Protein AF-A0A2V8TKU6-F1 (afdb_monomer_lite)

Radius of gyration: 21.6 Å; chains: 1; bounding box: 62×16×48 Å

Sequence (96 aa):
MKSASSVLMILFSAVLLCACAENPARAGGSVTFDHSAWDQIVQTYVDENGKVAYRDLAAKDLPKLERYLQQIAEANPAAMSEKEALAFTINAYNAV

Structure (mmCIF, N/CA/C/O backbone):
data_AF-A0A2V8TKU6-F1
#
_entry.id   AF-A0A2V8TKU6-F1
#
loop_
_atom_site.group_PDB
_atom_site.id
_atom_site.type_symbol
_atom_site.label_atom_id
_atom_site.label_alt_id
_atom_site.label_comp_id
_atom_site.label_asym_id
_atom_site.label_entity_id
_atom_site.label_seq_id
_atom_site.pdbx_PDB_ins_code
_atom_site.Cartn_x
_atom_site.Cartn_y
_atom_site.Cartn_z
_atom_site.occupancy
_atom_site.B_iso_or_equiv
_atom_site.auth_seq_id
_atom_site.auth_comp_id
_atom_site.auth_asym_id
_atom_site.auth_atom_id
_atom_site.pdbx_PDB_model_num
ATOM 1 N N . MET A 1 1 ? 44.801 -1.362 31.801 1.00 51.81 1 MET A N 1
ATOM 2 C CA . MET A 1 1 ? 43.974 -2.167 30.873 1.00 51.81 1 MET A CA 1
ATOM 3 C C . MET A 1 1 ? 42.733 -1.366 30.467 1.00 51.81 1 MET A C 1
ATOM 5 O O . MET A 1 1 ? 41.685 -1.532 31.068 1.00 51.81 1 MET A O 1
ATOM 9 N N . LYS A 1 2 ? 42.857 -0.422 29.523 1.00 47.84 2 LYS A N 1
ATOM 10 C CA . LYS A 1 2 ? 41.716 0.336 28.954 1.00 47.84 2 LYS A CA 1
ATOM 11 C C . LYS A 1 2 ? 41.825 0.547 27.430 1.00 47.84 2 LYS A C 1
ATOM 13 O O . LYS A 1 2 ? 40.935 1.139 26.844 1.00 47.84 2 LYS A O 1
ATOM 18 N N . SER A 1 3 ? 42.880 0.054 26.773 1.00 56.78 3 SER A N 1
ATOM 19 C CA . SER A 1 3 ? 43.138 0.319 25.347 1.00 56.78 3 SER A CA 1
ATOM 20 C C . SER A 1 3 ? 42.577 -0.737 24.387 1.00 56.78 3 SER A C 1
ATOM 22 O O . SER A 1 3 ? 42.285 -0.408 23.244 1.00 56.78 3 SER A O 1
ATOM 24 N N . ALA A 1 4 ? 42.375 -1.984 24.826 1.00 54.81 4 ALA A N 1
ATOM 25 C CA . ALA A 1 4 ? 41.913 -3.060 23.941 1.00 54.81 4 ALA A CA 1
ATOM 26 C C . ALA A 1 4 ? 40.434 -2.913 23.520 1.00 54.81 4 ALA A C 1
ATOM 28 O O . ALA A 1 4 ? 40.077 -3.262 22.399 1.00 54.81 4 ALA A O 1
ATOM 29 N N . SER A 1 5 ? 39.585 -2.339 24.384 1.00 57.72 5 SER A N 1
ATOM 30 C CA . SER A 1 5 ? 38.147 -2.178 24.112 1.00 57.72 5 SER A CA 1
ATOM 31 C C . SER A 1 5 ? 37.849 -1.054 23.113 1.00 57.72 5 SER A C 1
ATOM 33 O O . SER A 1 5 ? 36.909 -1.169 22.333 1.00 57.72 5 SER A O 1
ATOM 35 N N . SER A 1 6 ? 38.662 0.008 23.089 1.00 53.97 6 SER A N 1
ATOM 36 C CA . SER A 1 6 ? 38.480 1.139 22.167 1.00 53.97 6 SER A CA 1
ATOM 37 C C . SER A 1 6 ? 38.953 0.817 20.746 1.00 53.97 6 SER A C 1
ATOM 39 O O . SER A 1 6 ? 38.334 1.251 19.783 1.00 53.97 6 SER A O 1
ATOM 41 N N . VAL A 1 7 ? 40.008 0.007 20.598 1.00 59.25 7 VAL A N 1
ATOM 42 C CA . VAL A 1 7 ? 40.505 -0.443 19.282 1.00 59.25 7 VAL A CA 1
ATOM 43 C C . VAL A 1 7 ? 39.526 -1.426 18.632 1.00 59.25 7 VAL A C 1
ATOM 45 O O . VAL A 1 7 ? 39.251 -1.319 17.439 1.00 59.25 7 VAL A O 1
ATOM 48 N N . LEU A 1 8 ? 38.925 -2.320 19.425 1.00 55.12 8 LEU A N 1
ATOM 49 C CA . LEU A 1 8 ? 37.898 -3.255 18.956 1.00 55.12 8 LEU A CA 1
ATOM 50 C C . LEU A 1 8 ? 36.621 -2.532 18.481 1.00 55.12 8 LEU A C 1
ATOM 52 O O . LEU A 1 8 ? 36.019 -2.937 17.492 1.00 55.12 8 LEU A O 1
ATOM 56 N N . MET A 1 9 ? 36.247 -1.424 19.131 1.00 55.44 9 MET A N 1
ATOM 57 C CA . MET A 1 9 ? 35.067 -0.619 18.780 1.00 55.44 9 MET A CA 1
ATOM 58 C C . MET A 1 9 ? 35.274 0.232 17.509 1.00 55.44 9 MET A C 1
ATOM 60 O O . MET A 1 9 ? 34.342 0.422 16.727 1.00 55.44 9 MET A O 1
ATOM 64 N N . ILE A 1 10 ? 36.508 0.684 17.251 1.00 55.72 10 ILE A N 1
ATOM 65 C CA . ILE A 1 10 ? 36.876 1.411 16.022 1.00 55.72 10 ILE A CA 1
ATOM 66 C C . ILE A 1 10 ? 36.947 0.453 14.822 1.00 55.72 10 ILE A C 1
ATOM 68 O O . ILE A 1 10 ? 36.458 0.784 13.744 1.00 55.72 10 ILE A O 1
ATOM 72 N N . LEU A 1 11 ? 37.474 -0.762 15.013 1.00 54.78 11 LEU A N 1
ATOM 73 C CA . LEU A 1 11 ? 37.522 -1.789 13.965 1.00 54.78 11 LEU A CA 1
ATOM 74 C C . LEU A 1 11 ? 36.123 -2.286 13.565 1.00 54.78 11 LEU A C 1
ATOM 76 O O . LEU A 1 11 ? 35.875 -2.504 12.383 1.00 54.78 11 LEU A O 1
ATOM 80 N N . PHE A 1 12 ? 35.185 -2.383 14.513 1.00 53.16 12 PHE A N 1
ATOM 81 C CA . PHE A 1 12 ? 33.787 -2.728 14.217 1.00 53.16 12 PHE A CA 1
ATOM 82 C C . PHE A 1 12 ? 33.066 -1.626 13.418 1.00 53.16 12 PHE A C 1
ATOM 84 O O . PHE A 1 12 ? 32.279 -1.913 12.519 1.00 53.16 12 PHE A O 1
ATOM 91 N N . SER A 1 13 ? 33.387 -0.359 13.700 1.00 55.25 13 SER A N 1
ATOM 92 C CA . SER A 1 13 ? 32.829 0.810 13.002 1.00 55.25 13 SER A CA 1
ATOM 93 C C . SER A 1 13 ? 33.346 0.953 11.561 1.00 55.25 13 SER A C 1
ATOM 95 O O . SER A 1 13 ? 32.613 1.411 10.689 1.00 55.25 13 SER A O 1
ATOM 97 N N . ALA A 1 14 ? 34.584 0.529 11.285 1.00 54.69 14 ALA A N 1
ATOM 98 C CA . ALA A 1 14 ? 35.174 0.586 9.944 1.00 54.69 14 ALA A CA 1
ATOM 99 C C . ALA A 1 14 ? 34.601 -0.476 8.985 1.00 54.69 14 ALA A C 1
ATOM 101 O O . ALA A 1 14 ? 34.485 -0.222 7.788 1.00 54.69 14 ALA A O 1
ATOM 102 N N . VAL A 1 15 ? 34.192 -1.641 9.506 1.00 53.97 15 VAL A N 1
ATOM 103 C CA . VAL A 1 15 ? 33.553 -2.708 8.711 1.00 53.97 15 VAL A CA 1
ATOM 104 C C . VAL A 1 15 ? 32.129 -2.319 8.290 1.00 53.97 15 VAL A C 1
ATOM 106 O O . VAL A 1 15 ? 31.710 -2.656 7.185 1.00 53.97 15 VAL A O 1
ATOM 109 N N . LEU A 1 16 ? 31.410 -1.538 9.108 1.00 53.62 16 LEU A N 1
ATOM 110 C CA . LEU A 1 16 ? 30.081 -1.018 8.757 1.00 53.62 16 LEU A CA 1
ATOM 111 C C . LEU A 1 16 ? 30.103 0.034 7.631 1.00 53.62 16 LEU A C 1
ATOM 113 O O . LEU A 1 16 ? 29.106 0.186 6.932 1.00 53.62 16 LEU A O 1
ATOM 117 N N . LEU A 1 17 ? 31.218 0.747 7.433 1.00 49.03 17 LEU A N 1
ATOM 118 C CA . LEU A 1 17 ? 31.328 1.805 6.418 1.00 49.03 17 LEU A CA 1
ATOM 119 C C . LEU A 1 17 ? 31.603 1.295 4.990 1.00 49.03 17 LEU A C 1
ATOM 121 O O . LEU A 1 17 ? 31.579 2.091 4.056 1.00 49.03 17 LEU A O 1
ATOM 125 N N . CYS A 1 18 ? 31.868 -0.001 4.797 1.00 48.72 18 CYS A N 1
ATOM 126 C CA . CYS A 1 18 ? 32.283 -0.557 3.500 1.00 48.72 18 CYS A CA 1
ATOM 127 C C . CYS A 1 18 ? 31.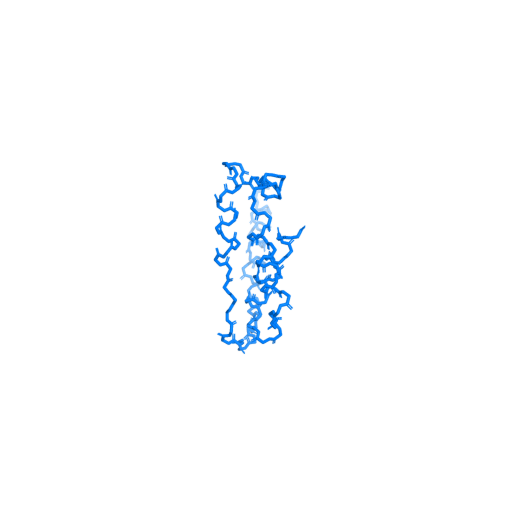237 -1.490 2.856 1.00 48.72 18 CYS A C 1
ATOM 129 O O . CYS A 1 18 ? 31.535 -2.181 1.888 1.00 48.72 18 CYS A O 1
ATOM 131 N N . ALA A 1 19 ? 30.002 -1.513 3.370 1.00 53.22 19 ALA A N 1
ATOM 132 C CA . ALA A 1 19 ? 28.924 -2.355 2.841 1.00 53.22 19 ALA A CA 1
ATOM 133 C C . ALA A 1 19 ? 28.009 -1.650 1.820 1.00 53.22 19 ALA A C 1
ATOM 135 O O . ALA A 1 19 ? 26.989 -2.211 1.425 1.00 53.22 19 ALA A O 1
ATOM 136 N N . CYS A 1 20 ? 28.367 -0.456 1.341 1.00 51.81 20 CYS A N 1
ATOM 137 C CA . CYS A 1 20 ? 27.717 0.156 0.180 1.00 51.81 20 CYS A CA 1
ATOM 138 C C . CYS A 1 20 ? 28.274 -0.464 -1.111 1.00 51.81 20 CYS A C 1
ATOM 140 O O . CYS A 1 20 ? 28.897 0.217 -1.919 1.00 51.81 20 CYS A O 1
ATOM 142 N N . ALA A 1 21 ? 28.089 -1.772 -1.299 1.00 58.25 21 ALA A N 1
ATOM 143 C CA . ALA A 1 21 ? 28.110 -2.314 -2.648 1.00 58.25 21 ALA A CA 1
ATOM 144 C C . ALA A 1 21 ? 26.836 -1.804 -3.326 1.00 58.25 21 ALA A C 1
ATOM 146 O O . ALA A 1 21 ? 25.733 -2.277 -3.054 1.00 58.25 21 ALA A O 1
ATOM 147 N N . GLU A 1 22 ? 26.992 -0.765 -4.138 1.00 56.59 22 GLU A N 1
ATOM 148 C CA . GLU A 1 22 ? 25.958 -0.248 -5.019 1.00 56.59 22 GLU A CA 1
ATOM 149 C C . GLU A 1 22 ? 25.517 -1.401 -5.924 1.00 56.59 22 GLU A C 1
ATOM 151 O O . GLU A 1 22 ? 26.256 -1.814 -6.818 1.00 56.59 22 GLU A O 1
ATOM 156 N N . ASN A 1 23 ? 24.338 -1.974 -5.663 1.00 59.66 23 ASN A N 1
ATOM 157 C CA . ASN A 1 23 ? 23.694 -2.852 -6.630 1.00 59.66 23 ASN A CA 1
ATOM 158 C C . ASN A 1 23 ? 23.414 -1.957 -7.842 1.00 59.66 23 ASN A C 1
ATOM 160 O O . ASN A 1 23 ? 22.640 -1.006 -7.684 1.00 59.66 23 ASN A O 1
ATOM 164 N N . PRO A 1 24 ? 24.060 -2.162 -9.007 1.00 55.91 24 PRO A N 1
ATOM 165 C CA . PRO A 1 24 ? 23.791 -1.329 -10.161 1.00 55.91 24 PRO A CA 1
ATOM 166 C C . PRO A 1 24 ? 22.327 -1.557 -10.512 1.00 55.91 24 PRO A C 1
ATOM 168 O O . PRO A 1 24 ? 21.967 -2.611 -11.039 1.00 55.91 24 PRO A O 1
ATOM 171 N N . ALA A 1 25 ? 21.483 -0.589 -10.146 1.00 59.31 25 ALA A N 1
ATOM 172 C CA . ALA A 1 25 ? 20.070 -0.617 -10.449 1.00 59.31 25 ALA A CA 1
ATOM 173 C C . ALA A 1 25 ? 19.969 -0.856 -11.951 1.00 59.31 25 ALA A C 1
ATOM 175 O O . ALA A 1 25 ? 20.452 -0.055 -12.757 1.00 59.31 25 ALA A O 1
ATOM 176 N N . ARG A 1 26 ? 19.409 -2.006 -12.331 1.00 58.38 26 ARG A N 1
ATOM 177 C CA . ARG A 1 26 ? 19.111 -2.294 -13.728 1.00 58.38 26 ARG A CA 1
ATOM 178 C C . ARG A 1 26 ? 18.284 -1.112 -14.214 1.00 58.38 26 ARG A C 1
ATOM 180 O O . ARG A 1 26 ? 17.266 -0.828 -13.590 1.00 58.38 26 ARG A O 1
ATOM 187 N N . ALA A 1 27 ? 18.766 -0.389 -15.232 1.00 60.97 27 ALA A N 1
ATOM 188 C CA . ALA A 1 27 ? 18.085 0.781 -15.784 1.00 60.97 27 ALA A CA 1
ATOM 189 C C . ALA A 1 27 ? 16.628 0.387 -16.073 1.00 60.97 27 ALA A C 1
ATOM 191 O O . ALA A 1 27 ? 16.352 -0.396 -16.982 1.00 60.97 27 ALA A O 1
ATOM 192 N N . GLY A 1 28 ? 15.747 0.787 -15.156 1.00 54.69 28 GLY A N 1
ATOM 193 C CA . GLY A 1 28 ? 14.480 0.115 -14.898 1.00 54.69 28 GLY A CA 1
ATOM 194 C C . GLY A 1 28 ? 13.354 0.764 -15.677 1.00 54.69 28 GLY A C 1
ATOM 195 O O . GLY A 1 28 ? 13.394 1.968 -15.925 1.00 54.69 28 GLY A O 1
ATOM 196 N N . GLY A 1 29 ? 12.363 -0.035 -16.076 1.00 60.34 29 GLY A N 1
ATOM 197 C CA . GLY A 1 29 ? 11.213 0.436 -16.843 1.00 60.34 29 GLY A CA 1
ATOM 198 C C . GLY A 1 29 ? 10.547 1.664 -16.213 1.00 60.34 29 GLY A C 1
ATOM 199 O O . GLY A 1 29 ? 10.433 1.765 -14.994 1.00 60.34 29 GLY A O 1
ATOM 200 N N . SER A 1 30 ? 10.102 2.598 -17.057 1.00 74.44 30 SER A N 1
ATOM 201 C CA . SER A 1 30 ? 9.433 3.844 -16.649 1.00 74.44 30 SER A CA 1
ATOM 202 C C . SER A 1 30 ? 7.965 3.651 -16.251 1.00 74.44 30 SER A C 1
ATOM 204 O O . SER A 1 30 ? 7.245 4.632 -16.082 1.00 74.44 30 SER A O 1
ATOM 206 N N . VAL A 1 31 ? 7.491 2.404 -16.194 1.00 85.12 31 VAL A N 1
ATOM 207 C CA . VAL A 1 31 ? 6.107 2.073 -15.856 1.00 85.12 31 VAL A CA 1
ATOM 208 C C . VAL A 1 31 ? 5.958 2.128 -14.342 1.00 85.12 31 VAL A C 1
ATOM 210 O O . VAL A 1 31 ? 6.631 1.383 -13.634 1.00 85.12 31 VAL A O 1
ATOM 213 N N . THR A 1 32 ? 5.075 3.005 -13.875 1.00 91.50 32 THR A N 1
ATOM 214 C CA . THR A 1 32 ? 4.651 3.125 -12.475 1.00 91.50 32 THR A CA 1
ATOM 215 C C . THR A 1 32 ? 3.233 2.592 -12.324 1.00 91.50 32 THR A C 1
ATOM 217 O O . THR A 1 32 ? 2.415 2.765 -13.231 1.00 91.50 32 THR A O 1
ATOM 220 N N . PHE A 1 33 ? 2.926 1.988 -11.184 1.00 95.56 33 PHE A N 1
ATOM 221 C CA . PHE A 1 33 ? 1.584 1.547 -10.835 1.00 95.56 33 PHE A CA 1
ATOM 222 C C . PHE A 1 33 ? 0.906 2.568 -9.913 1.00 95.56 33 PHE A C 1
ATOM 224 O O . PHE A 1 33 ? 1.525 3.124 -9.007 1.00 95.56 33 PHE A O 1
ATOM 231 N N . ASP A 1 34 ? -0.378 2.838 -10.144 1.00 95.94 34 ASP A N 1
ATOM 232 C CA . ASP A 1 34 ? -1.144 3.762 -9.309 1.00 95.94 34 ASP A CA 1
ATOM 233 C C . ASP A 1 34 ? -1.695 3.039 -8.070 1.00 95.94 34 ASP A C 1
ATOM 235 O O . ASP A 1 34 ? -2.639 2.255 -8.151 1.00 95.94 34 ASP A O 1
ATOM 239 N N . HIS A 1 35 ? -1.106 3.325 -6.908 1.00 96.94 35 HIS A N 1
ATOM 240 C CA . HIS A 1 35 ? -1.532 2.783 -5.616 1.00 96.94 35 HIS A CA 1
ATOM 241 C C . HIS A 1 35 ? -2.550 3.666 -4.871 1.00 96.94 35 HIS A C 1
ATOM 243 O O . HIS A 1 35 ? -2.924 3.342 -3.744 1.00 96.94 35 HIS A O 1
ATOM 249 N N . SER A 1 36 ? -3.050 4.748 -5.479 1.00 96.69 36 SER A N 1
ATOM 250 C CA . SER A 1 36 ? -3.913 5.728 -4.798 1.00 96.69 36 SER A CA 1
ATOM 251 C C . SER A 1 36 ? -5.181 5.125 -4.184 1.00 96.69 36 SER A C 1
ATOM 253 O O . SER A 1 36 ? -5.608 5.546 -3.108 1.00 96.69 36 SER A O 1
ATOM 255 N N . ALA A 1 37 ? -5.772 4.110 -4.822 1.00 96.75 37 ALA A N 1
ATOM 256 C CA . ALA A 1 37 ? -6.940 3.414 -4.286 1.00 96.75 37 ALA A CA 1
ATOM 257 C C . ALA A 1 37 ? -6.620 2.675 -2.975 1.00 96.75 37 ALA A C 1
ATOM 259 O O . ALA A 1 37 ? -7.416 2.714 -2.036 1.00 96.75 37 ALA A O 1
ATOM 260 N N . TRP A 1 38 ? -5.449 2.037 -2.892 1.00 97.31 38 TRP A N 1
ATOM 261 C CA . TRP A 1 38 ? -4.998 1.371 -1.673 1.00 97.31 38 TRP A CA 1
ATOM 262 C C . TRP A 1 38 ? -4.652 2.372 -0.582 1.00 97.31 38 TRP A C 1
ATOM 264 O O . TRP A 1 38 ? -5.131 2.211 0.537 1.00 97.31 38 TRP A O 1
ATOM 274 N N . ASP A 1 39 ? -3.933 3.445 -0.919 1.00 97.12 39 ASP A N 1
ATOM 275 C CA . ASP A 1 39 ? -3.606 4.521 0.022 1.00 97.12 39 ASP A CA 1
ATOM 276 C C . ASP A 1 39 ? -4.866 5.094 0.683 1.00 97.12 39 ASP A C 1
ATOM 278 O O . ASP A 1 39 ? -4.918 5.254 1.902 1.00 97.12 39 ASP A O 1
ATOM 282 N N . GLN A 1 40 ? -5.918 5.340 -0.102 1.00 97.56 40 GLN A N 1
ATOM 283 C CA . GLN A 1 40 ? -7.206 5.805 0.415 1.00 97.56 40 GLN A CA 1
ATOM 284 C C . GLN A 1 40 ? -7.860 4.786 1.356 1.00 97.56 40 GLN A C 1
ATOM 286 O O . GLN A 1 40 ? -8.418 5.173 2.386 1.00 97.56 40 GLN A O 1
ATOM 291 N N . ILE A 1 41 ? -7.797 3.492 1.024 1.00 97.25 41 ILE A N 1
ATOM 292 C CA . ILE A 1 41 ? -8.322 2.420 1.876 1.00 97.25 41 ILE A CA 1
ATOM 293 C C . ILE A 1 41 ? -7.578 2.412 3.211 1.00 97.25 41 ILE A C 1
ATOM 295 O O . ILE A 1 41 ? -8.212 2.559 4.256 1.00 97.25 41 ILE A O 1
ATOM 299 N N . VAL A 1 42 ? -6.249 2.297 3.211 1.00 95.88 42 VAL A N 1
ATOM 300 C CA . VAL A 1 42 ? -5.512 2.204 4.477 1.00 95.88 42 VAL A CA 1
ATOM 301 C C . VAL A 1 42 ? -5.649 3.475 5.304 1.00 95.88 42 VAL A C 1
ATOM 303 O O . VAL A 1 42 ? -5.899 3.364 6.495 1.00 95.88 42 VAL A O 1
ATOM 306 N N . GLN A 1 43 ? -5.629 4.669 4.705 1.00 97.38 43 GLN A N 1
ATOM 307 C CA . GLN A 1 43 ? -5.867 5.922 5.438 1.00 97.38 43 GLN A CA 1
ATOM 308 C C . GLN A 1 43 ? -7.256 5.992 6.087 1.00 97.38 43 GLN A C 1
ATOM 310 O O . GLN A 1 43 ? -7.407 6.605 7.139 1.00 97.38 43 GLN A O 1
ATOM 315 N N . THR A 1 44 ? -8.268 5.368 5.478 1.00 98.00 44 THR A N 1
ATOM 316 C CA . THR A 1 44 ? -9.637 5.344 6.017 1.00 98.00 44 THR A CA 1
ATOM 317 C C . THR A 1 44 ? -9.779 4.361 7.179 1.00 98.00 44 THR A C 1
ATOM 319 O O . THR A 1 44 ? -10.543 4.610 8.110 1.00 98.00 44 THR A O 1
ATOM 322 N N . TYR A 1 45 ? -9.076 3.229 7.114 1.00 97.25 45 TYR A N 1
ATOM 323 C CA . TYR A 1 45 ? -9.294 2.091 8.010 1.00 97.25 45 TYR A CA 1
ATOM 324 C C . TYR A 1 45 ? -8.168 1.862 9.025 1.00 97.25 45 TYR A C 1
ATOM 326 O O . TYR A 1 45 ? -8.294 0.957 9.851 1.00 97.25 45 TYR A O 1
ATOM 334 N N . VAL A 1 46 ? -7.082 2.636 8.980 1.00 9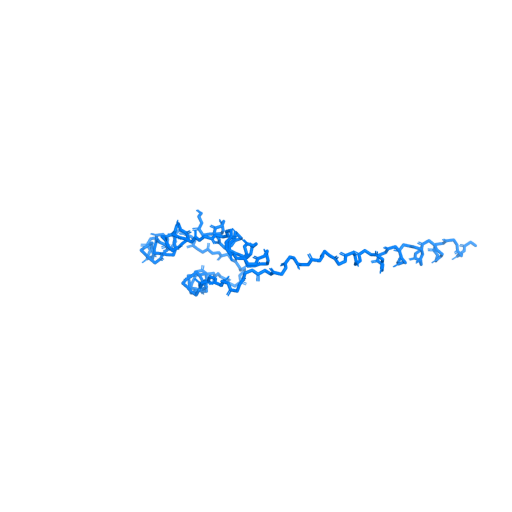7.38 46 VAL A N 1
ATOM 335 C CA . VAL A 1 46 ? -5.973 2.550 9.937 1.00 97.38 46 VAL A CA 1
ATOM 336 C C . VAL A 1 46 ? -6.259 3.368 11.197 1.00 97.38 46 VAL A C 1
ATOM 338 O O . VAL A 1 46 ? -6.739 4.497 11.127 1.00 97.38 46 VAL A O 1
ATOM 341 N N . ASP A 1 47 ? -5.959 2.798 12.361 1.00 97.06 47 ASP A N 1
ATOM 342 C CA . ASP A 1 47 ? -5.996 3.518 13.632 1.00 97.06 47 ASP A CA 1
ATOM 343 C C . ASP A 1 47 ? -4.672 4.251 13.935 1.00 97.06 47 ASP A C 1
ATOM 345 O O . ASP A 1 47 ? -3.669 4.127 13.230 1.00 97.06 47 ASP A O 1
ATOM 349 N N . GLU A 1 48 ? -4.650 5.012 15.029 1.00 97.00 48 GLU A N 1
ATOM 350 C CA . GLU A 1 48 ? -3.463 5.739 15.506 1.00 97.00 48 GLU A CA 1
ATOM 351 C C . GLU A 1 48 ? -2.268 4.835 15.866 1.00 97.00 48 GLU A C 1
ATOM 353 O O . GLU A 1 48 ? -1.136 5.306 15.950 1.00 97.00 48 GLU A O 1
ATOM 358 N N . ASN A 1 49 ? -2.506 3.533 16.051 1.00 97.00 49 ASN A N 1
ATOM 359 C CA . ASN A 1 49 ? -1.482 2.531 16.335 1.00 97.00 49 ASN A CA 1
ATOM 360 C C . ASN A 1 49 ? -1.007 1.809 15.062 1.00 97.00 49 ASN A C 1
ATOM 362 O O . ASN A 1 49 ? -0.227 0.858 15.154 1.00 97.00 49 ASN A O 1
ATOM 366 N N . GLY A 1 50 ? -1.480 2.223 13.882 1.00 94.19 50 GLY A N 1
ATOM 367 C CA . GLY A 1 50 ? -1.124 1.614 12.604 1.00 94.19 50 GLY A CA 1
ATOM 368 C C . GLY A 1 50 ? -1.875 0.315 12.294 1.00 94.19 50 GLY A C 1
ATOM 369 O O . GLY A 1 50 ? -1.452 -0.429 11.410 1.00 94.19 50 GLY A O 1
ATOM 370 N N . LYS A 1 51 ? -2.965 -0.003 13.005 1.00 95.44 51 LYS A N 1
ATOM 371 C CA . LYS A 1 51 ? -3.755 -1.217 12.754 1.00 95.44 51 LYS A CA 1
ATOM 372 C C . LYS A 1 51 ? -4.880 -0.937 11.775 1.00 95.44 51 LYS A C 1
ATOM 374 O O . LYS A 1 51 ? -5.730 -0.090 12.021 1.00 95.44 51 LYS A O 1
ATOM 379 N N . VAL A 1 52 ? -4.920 -1.710 10.695 1.00 94.88 52 VAL A N 1
ATOM 380 C CA . VAL A 1 52 ? -5.984 -1.632 9.690 1.00 94.88 52 VAL A CA 1
ATOM 381 C C . VAL A 1 52 ? -7.187 -2.470 10.128 1.00 94.88 52 VAL A C 1
ATOM 383 O O . VAL A 1 52 ? -7.069 -3.660 10.432 1.00 94.88 52 VAL A O 1
ATOM 386 N N . ALA A 1 53 ? -8.369 -1.862 10.140 1.00 97.12 53 ALA A N 1
ATOM 387 C CA . ALA A 1 53 ? -9.629 -2.502 10.497 1.00 97.12 53 ALA A CA 1
ATOM 388 C C . ALA A 1 53 ? -10.202 -3.346 9.338 1.00 97.12 53 ALA A C 1
ATOM 390 O O . ALA A 1 53 ? -11.266 -3.046 8.798 1.00 97.12 53 ALA A O 1
ATOM 391 N N . TYR A 1 54 ? -9.524 -4.441 8.971 1.00 94.31 54 TYR A N 1
ATOM 392 C CA . TYR A 1 54 ? -9.900 -5.295 7.828 1.00 94.31 54 TYR A CA 1
ATOM 393 C C . TYR A 1 54 ? -11.345 -5.812 7.869 1.00 94.31 54 TYR A C 1
ATOM 395 O O . TYR A 1 54 ? -11.994 -5.920 6.832 1.00 94.31 54 TYR A O 1
ATOM 403 N N . ARG A 1 55 ? -11.882 -6.100 9.063 1.00 96.25 55 ARG A N 1
ATOM 404 C CA . ARG A 1 55 ? -13.281 -6.539 9.220 1.00 96.25 55 ARG A CA 1
ATOM 405 C C . ARG A 1 55 ? -14.276 -5.461 8.793 1.00 96.25 55 ARG A C 1
ATOM 407 O O . ARG A 1 55 ? -15.271 -5.775 8.148 1.00 96.25 55 ARG A O 1
ATOM 414 N N . ASP A 1 56 ? -13.999 -4.211 9.144 1.00 97.62 56 ASP A N 1
ATOM 415 C CA . ASP A 1 56 ? -14.845 -3.073 8.796 1.00 97.62 56 ASP A CA 1
ATOM 416 C C . ASP A 1 56 ? -14.700 -2.715 7.319 1.00 97.62 56 ASP A C 1
ATOM 418 O O . ASP A 1 56 ? -15.709 -2.470 6.661 1.00 97.62 56 ASP A O 1
ATOM 422 N N . LEU A 1 57 ? -13.47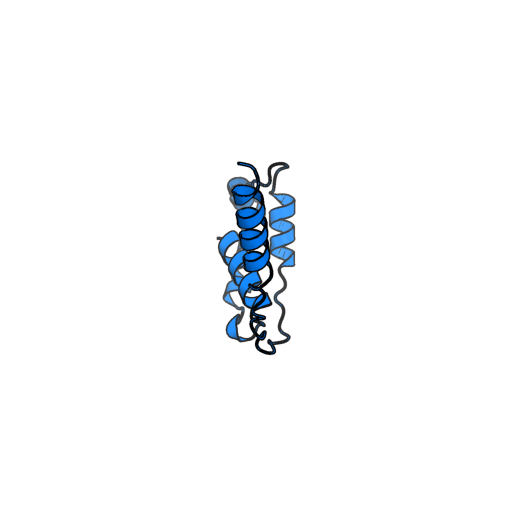5 -2.769 6.786 1.00 96.88 57 LEU A N 1
ATOM 423 C CA . LEU A 1 57 ? -13.205 -2.634 5.355 1.00 96.88 57 LEU A CA 1
ATOM 424 C C . LEU A 1 57 ? -14.012 -3.660 4.548 1.00 96.88 57 LEU A C 1
ATOM 426 O O . LEU A 1 57 ? -14.754 -3.281 3.644 1.00 96.88 57 LEU A O 1
ATOM 430 N N . ALA A 1 58 ? -13.945 -4.940 4.919 1.00 94.88 58 ALA A N 1
ATOM 431 C CA . ALA A 1 58 ? -14.696 -6.003 4.254 1.00 94.88 58 ALA A CA 1
ATOM 432 C C . ALA A 1 58 ? -16.221 -5.829 4.378 1.00 94.88 58 ALA A C 1
ATOM 434 O O . ALA A 1 58 ? -16.963 -6.202 3.475 1.00 94.88 58 ALA A O 1
ATOM 435 N N . ALA A 1 59 ? -16.714 -5.257 5.478 1.00 97.56 59 ALA A N 1
ATOM 436 C CA . ALA A 1 59 ? -18.147 -5.047 5.669 1.00 97.56 59 ALA A CA 1
ATOM 437 C C . ALA A 1 59 ? -18.692 -3.814 4.925 1.00 97.56 59 ALA A C 1
ATOM 439 O O . ALA A 1 59 ? -19.860 -3.808 4.539 1.00 97.56 59 ALA A O 1
ATOM 440 N N . LYS A 1 60 ? -17.885 -2.757 4.767 1.00 97.88 60 LYS A N 1
ATOM 441 C CA . LYS A 1 60 ? -18.354 -1.429 4.331 1.00 97.88 60 LYS A CA 1
ATOM 442 C C . LYS A 1 60 ? -17.872 -1.031 2.938 1.00 97.88 60 LYS A C 1
ATOM 444 O O . LYS A 1 60 ? -18.599 -0.347 2.229 1.00 97.88 60 LYS A O 1
ATOM 449 N N . ASP A 1 61 ? -16.672 -1.454 2.549 1.00 97.56 61 ASP A N 1
ATOM 450 C CA . ASP A 1 61 ? -15.974 -0.978 1.348 1.00 97.56 61 ASP A CA 1
ATOM 451 C C . ASP A 1 61 ? -15.307 -2.111 0.546 1.00 97.56 61 ASP A C 1
ATOM 453 O O . ASP A 1 61 ? -14.408 -1.857 -0.258 1.00 97.56 61 ASP A O 1
ATOM 457 N N . LEU A 1 62 ? -15.774 -3.358 0.694 1.00 96.62 62 LEU A N 1
ATOM 458 C CA . LEU A 1 62 ? -15.277 -4.498 -0.088 1.00 96.62 62 LEU A CA 1
ATOM 459 C C . LEU A 1 62 ? -15.202 -4.214 -1.602 1.00 96.62 62 LEU A C 1
ATOM 461 O O . LEU A 1 62 ? -14.155 -4.496 -2.181 1.00 96.62 62 LEU A O 1
ATOM 465 N N . PRO A 1 63 ? -16.190 -3.556 -2.247 1.00 97.62 63 PRO A N 1
ATOM 466 C CA . PRO A 1 63 ? -16.091 -3.243 -3.675 1.00 97.62 63 PRO A CA 1
ATOM 467 C C . PRO A 1 63 ? -14.920 -2.318 -4.048 1.00 97.62 63 PRO A C 1
ATOM 469 O O . PRO A 1 63 ? -14.438 -2.357 -5.180 1.00 97.62 63 PRO A O 1
ATOM 472 N N . LYS A 1 64 ? -14.452 -1.455 -3.130 1.00 96.44 64 LYS A N 1
ATOM 473 C CA . LYS A 1 64 ? -13.257 -0.624 -3.367 1.00 96.44 64 LYS A CA 1
ATOM 474 C C . LYS A 1 64 ? -11.993 -1.476 -3.330 1.00 96.44 64 LYS A C 1
ATOM 476 O O . LYS A 1 64 ? -11.136 -1.309 -4.193 1.00 96.44 64 LYS A O 1
ATOM 481 N N . LEU A 1 65 ? -11.909 -2.395 -2.365 1.00 96.75 65 LEU A N 1
ATOM 482 C CA . LEU A 1 65 ? -10.800 -3.340 -2.262 1.00 96.75 65 LEU A CA 1
ATOM 483 C C . LEU A 1 65 ? -10.747 -4.266 -3.484 1.00 96.75 65 LEU A C 1
ATOM 485 O O . LEU A 1 65 ? -9.699 -4.395 -4.105 1.00 96.75 65 LEU A O 1
ATOM 489 N N . GLU A 1 66 ? -11.884 -4.834 -3.890 1.00 97.44 66 GLU A N 1
ATOM 490 C CA . GLU A 1 66 ? -11.981 -5.697 -5.073 1.00 97.44 66 GLU A CA 1
ATOM 491 C C . GLU A 1 66 ? -11.520 -4.985 -6.347 1.00 97.44 66 GLU A C 1
ATOM 493 O O . GLU A 1 66 ? -10.794 -5.570 -7.148 1.00 97.44 66 GLU A O 1
ATOM 498 N N . ARG A 1 67 ? -11.876 -3.707 -6.523 1.00 97.56 67 ARG A N 1
ATOM 499 C CA . ARG A 1 67 ? -11.407 -2.914 -7.668 1.00 97.56 67 ARG A CA 1
ATOM 500 C C . ARG A 1 67 ? -9.887 -2.760 -7.676 1.00 97.56 67 ARG A C 1
ATOM 502 O O . ARG A 1 67 ? -9.273 -2.888 -8.730 1.00 97.56 67 ARG A O 1
ATOM 509 N N . TYR A 1 68 ? -9.280 -2.491 -6.523 1.00 97.69 68 TYR A N 1
ATOM 510 C CA . TYR A 1 68 ? -7.825 -2.394 -6.418 1.00 97.69 68 TYR A CA 1
ATOM 511 C C . TYR A 1 68 ? -7.142 -3.743 -6.708 1.00 97.69 68 TYR A C 1
ATOM 513 O O . TYR A 1 68 ? -6.167 -3.804 -7.455 1.00 97.69 68 TYR A O 1
ATOM 521 N N . LEU A 1 69 ? -7.703 -4.846 -6.204 1.00 97.31 69 LEU A N 1
ATOM 522 C CA . LEU A 1 69 ? -7.202 -6.194 -6.486 1.00 97.31 69 LEU A CA 1
ATOM 523 C C . LEU A 1 69 ? -7.342 -6.578 -7.970 1.00 97.31 69 LEU A C 1
ATOM 525 O O . LEU A 1 69 ? -6.465 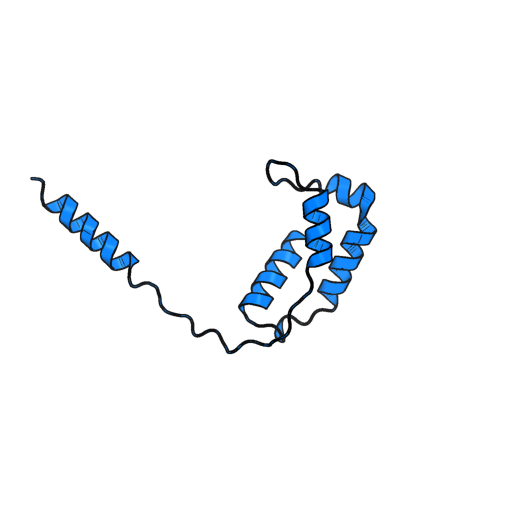-7.251 -8.508 1.00 97.31 69 LEU A O 1
ATOM 529 N N . GLN A 1 70 ? -8.390 -6.114 -8.657 1.00 98.06 70 GLN A N 1
ATOM 530 C CA . GLN A 1 70 ? -8.523 -6.274 -10.111 1.00 98.06 70 GLN A CA 1
ATOM 531 C C . GLN A 1 70 ? -7.409 -5.537 -10.866 1.00 98.06 70 GLN A C 1
ATOM 533 O O . GLN A 1 70 ? -6.793 -6.120 -11.754 1.00 98.06 70 GLN A O 1
ATOM 538 N N . GLN A 1 71 ? -7.078 -4.303 -10.471 1.00 97.38 71 GLN A N 1
ATOM 539 C CA . GLN A 1 71 ? -5.962 -3.559 -11.072 1.00 97.38 71 GLN A CA 1
ATOM 540 C C . GLN A 1 71 ? -4.619 -4.274 -10.867 1.00 97.38 71 GLN A C 1
ATOM 542 O O . GLN A 1 71 ? -3.805 -4.331 -11.787 1.00 97.38 71 GLN A O 1
ATOM 547 N N . ILE A 1 72 ? -4.393 -4.855 -9.683 1.00 97.25 72 ILE A N 1
ATOM 548 C CA . ILE A 1 72 ? -3.213 -5.693 -9.414 1.00 97.25 72 ILE A CA 1
ATOM 549 C C . ILE A 1 72 ? -3.181 -6.902 -10.352 1.00 97.25 72 ILE A C 1
ATOM 551 O O . ILE A 1 72 ? -2.128 -7.210 -10.907 1.00 97.25 72 ILE A O 1
ATOM 555 N N . ALA A 1 73 ? -4.315 -7.582 -10.535 1.00 96.81 73 ALA A N 1
ATOM 556 C CA . ALA A 1 73 ? -4.400 -8.781 -11.366 1.00 96.81 73 ALA A CA 1
ATOM 557 C C . ALA A 1 73 ? -4.095 -8.510 -12.852 1.00 96.81 73 ALA A C 1
ATOM 559 O O . ALA A 1 73 ? -3.621 -9.404 -13.552 1.00 96.81 73 ALA A O 1
ATOM 560 N N . GLU A 1 74 ? -4.345 -7.290 -13.326 1.00 96.81 74 GLU A N 1
ATOM 561 C CA . GLU A 1 74 ? -4.087 -6.857 -14.706 1.00 96.81 74 GLU A CA 1
ATOM 562 C C . GLU A 1 74 ? -2.678 -6.272 -14.916 1.00 96.81 74 GLU A C 1
ATOM 564 O O . GLU A 1 74 ? -2.238 -6.093 -16.055 1.00 96.81 74 GLU A O 1
ATOM 569 N N . ALA A 1 75 ? -1.955 -5.961 -13.838 1.00 95.56 75 ALA A N 1
ATOM 570 C CA . ALA A 1 75 ? -0.640 -5.341 -13.916 1.00 95.56 75 ALA A CA 1
ATOM 571 C C . ALA A 1 75 ? 0.424 -6.291 -14.492 1.00 95.56 75 ALA A C 1
ATOM 573 O O . ALA A 1 75 ? 0.370 -7.510 -14.331 1.00 95.56 75 ALA A O 1
ATOM 574 N N . ASN A 1 76 ? 1.467 -5.715 -15.101 1.00 94.62 76 ASN A N 1
ATOM 575 C CA . ASN A 1 76 ? 2.660 -6.446 -15.533 1.00 94.62 76 ASN A CA 1
ATOM 576 C C . ASN A 1 76 ? 3.904 -5.974 -14.754 1.00 94.62 76 ASN A C 1
ATOM 578 O O . ASN A 1 76 ? 4.620 -5.084 -15.227 1.00 94.62 76 ASN A O 1
ATOM 582 N N . PRO A 1 77 ? 4.207 -6.577 -13.589 1.00 92.62 77 PRO A N 1
ATOM 583 C CA . PRO A 1 77 ? 5.363 -6.193 -12.779 1.00 92.62 77 PRO A CA 1
ATOM 584 C C . PRO A 1 77 ? 6.706 -6.400 -13.483 1.00 92.62 77 PRO A C 1
ATOM 586 O O . PRO A 1 77 ? 7.674 -5.712 -13.174 1.00 92.62 77 PRO A O 1
ATOM 589 N N . ALA A 1 78 ? 6.784 -7.298 -14.472 1.00 91.75 78 ALA A N 1
ATOM 590 C CA . ALA A 1 78 ? 8.017 -7.534 -15.224 1.00 91.75 78 ALA A CA 1
ATOM 591 C C . ALA A 1 78 ? 8.410 -6.349 -16.130 1.00 91.75 78 ALA A C 1
ATOM 593 O O . ALA A 1 78 ? 9.556 -6.274 -16.572 1.00 91.75 78 ALA A O 1
ATOM 594 N N . ALA A 1 79 ? 7.480 -5.426 -16.406 1.00 93.12 79 ALA A N 1
ATOM 595 C CA . ALA A 1 79 ? 7.744 -4.187 -17.138 1.00 93.12 79 ALA A CA 1
ATOM 596 C C . ALA A 1 79 ? 8.169 -3.013 -16.230 1.00 93.12 79 ALA A C 1
ATOM 598 O O . ALA A 1 79 ? 8.518 -1.945 -16.737 1.00 93.12 79 ALA A O 1
ATOM 599 N N . MET A 1 80 ? 8.130 -3.187 -14.907 1.00 93.38 80 MET A N 1
ATOM 600 C CA . MET A 1 80 ? 8.451 -2.148 -13.927 1.00 93.38 80 MET A CA 1
ATOM 601 C C . MET A 1 80 ? 9.959 -2.082 -13.642 1.00 93.38 80 MET A C 1
ATOM 603 O O . MET A 1 80 ? 10.714 -3.022 -13.903 1.00 93.38 80 MET A O 1
ATOM 607 N N . SER A 1 81 ? 10.421 -0.961 -13.082 1.00 93.50 81 SER A N 1
ATOM 608 C CA . SER A 1 81 ? 11.744 -0.919 -12.446 1.00 93.50 81 SER A CA 1
ATOM 609 C C . SER A 1 81 ? 11.799 -1.875 -11.249 1.00 93.50 81 SER A C 1
ATOM 611 O O . SER A 1 81 ? 10.771 -2.175 -10.651 1.00 93.50 81 SER A O 1
ATOM 613 N N . GLU A 1 82 ? 12.991 -2.321 -10.847 1.00 92.25 82 GLU A N 1
ATOM 614 C CA . GLU A 1 82 ? 13.150 -3.203 -9.677 1.00 92.25 82 GLU A CA 1
ATOM 615 C C . GLU A 1 82 ? 12.525 -2.601 -8.407 1.00 92.25 82 GLU A C 1
ATOM 617 O O . GLU A 1 82 ? 11.813 -3.281 -7.670 1.00 92.25 82 GLU A O 1
ATOM 622 N N . LYS A 1 83 ? 12.733 -1.296 -8.191 1.00 93.12 83 LYS A N 1
ATOM 623 C CA . LYS A 1 83 ? 12.159 -0.564 -7.057 1.00 93.12 83 LYS A CA 1
ATOM 624 C C . LYS A 1 83 ? 10.631 -0.549 -7.105 1.00 93.12 83 LYS A C 1
ATOM 626 O O . LYS A 1 83 ? 9.987 -0.746 -6.078 1.00 93.12 83 LYS A O 1
ATOM 631 N N . GLU A 1 84 ? 10.069 -0.309 -8.283 1.00 95.06 84 GLU A N 1
ATOM 632 C CA . GLU A 1 84 ? 8.622 -0.268 -8.475 1.00 95.06 84 GLU A CA 1
ATOM 633 C C . GLU A 1 84 ? 8.002 -1.663 -8.330 1.00 95.06 84 GLU A C 1
ATOM 635 O O . GLU A 1 84 ? 7.014 -1.818 -7.624 1.00 95.06 84 GLU A O 1
ATOM 640 N N . ALA A 1 85 ? 8.625 -2.703 -8.890 1.00 95.50 85 ALA A N 1
ATOM 641 C CA . ALA A 1 85 ? 8.174 -4.083 -8.732 1.00 95.50 85 ALA A CA 1
ATOM 642 C C . ALA A 1 85 ? 8.183 -4.528 -7.258 1.00 95.50 85 ALA A C 1
ATOM 644 O O . ALA A 1 85 ? 7.271 -5.230 -6.811 1.00 95.50 85 ALA A O 1
ATOM 645 N N . LEU A 1 86 ? 9.183 -4.097 -6.481 1.00 95.62 86 LEU A N 1
ATOM 646 C CA . LEU A 1 86 ? 9.235 -4.341 -5.040 1.00 95.62 86 LEU A CA 1
ATOM 647 C C . LEU A 1 86 ? 8.083 -3.638 -4.307 1.00 95.62 86 LEU A C 1
ATOM 649 O O . LEU A 1 86 ? 7.384 -4.279 -3.523 1.00 95.62 86 LEU A O 1
ATOM 653 N N . ALA A 1 87 ? 7.864 -2.347 -4.575 1.00 95.75 87 ALA A N 1
ATOM 654 C CA . ALA A 1 87 ? 6.764 -1.585 -3.983 1.00 95.75 87 ALA A CA 1
ATOM 655 C C . ALA A 1 87 ? 5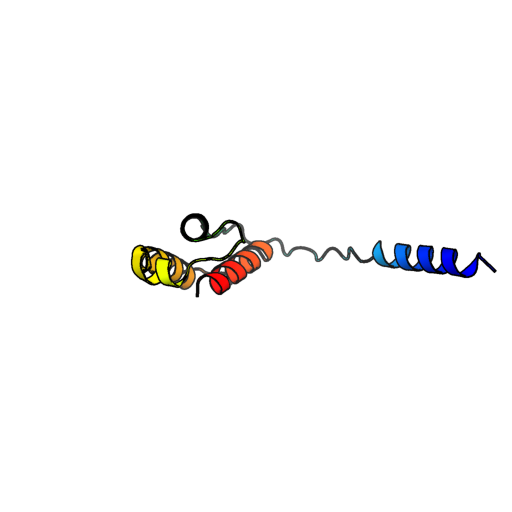.396 -2.191 -4.340 1.00 95.75 87 ALA A C 1
ATOM 657 O O . ALA A 1 87 ? 4.581 -2.439 -3.449 1.00 95.75 87 ALA A O 1
ATOM 658 N N . PHE A 1 88 ? 5.193 -2.520 -5.617 1.00 96.94 88 PHE A N 1
ATOM 659 C CA . PHE A 1 88 ? 4.011 -3.216 -6.113 1.00 96.94 88 PHE A CA 1
ATOM 660 C C . PHE A 1 88 ? 3.768 -4.517 -5.344 1.00 96.94 88 PHE A C 1
ATOM 662 O O . PHE A 1 88 ? 2.666 -4.746 -4.853 1.00 96.94 88 PHE A O 1
ATOM 669 N N . THR A 1 89 ? 4.805 -5.344 -5.179 1.00 96.56 89 THR A N 1
ATOM 670 C CA . THR A 1 89 ? 4.697 -6.641 -4.494 1.00 96.56 89 THR A CA 1
ATOM 671 C C . THR A 1 89 ? 4.317 -6.480 -3.022 1.00 96.56 89 THR A C 1
ATOM 673 O O . THR A 1 89 ? 3.456 -7.207 -2.530 1.00 96.56 89 THR A O 1
ATOM 676 N N . ILE A 1 90 ? 4.916 -5.516 -2.318 1.00 96.62 90 ILE A N 1
ATOM 677 C CA . ILE A 1 90 ? 4.597 -5.239 -0.910 1.00 96.62 90 ILE A CA 1
ATOM 678 C C . ILE A 1 90 ? 3.140 -4.787 -0.769 1.00 96.62 90 ILE A C 1
ATOM 680 O O . ILE A 1 90 ? 2.415 -5.292 0.087 1.00 96.62 90 ILE A O 1
ATOM 684 N N . ASN A 1 91 ? 2.695 -3.864 -1.622 1.00 97.12 91 ASN A N 1
ATOM 685 C CA . ASN A 1 91 ? 1.321 -3.374 -1.591 1.00 97.12 91 ASN A CA 1
ATOM 686 C C . ASN A 1 91 ? 0.308 -4.456 -1.978 1.00 97.12 91 ASN A C 1
ATOM 688 O O . ASN A 1 91 ? -0.752 -4.533 -1.363 1.00 97.12 91 ASN A O 1
ATOM 692 N N . ALA A 1 92 ? 0.628 -5.307 -2.955 1.00 96.69 92 ALA A N 1
ATOM 693 C CA . ALA A 1 92 ? -0.221 -6.429 -3.336 1.00 96.69 92 ALA A CA 1
ATOM 694 C C . ALA A 1 92 ? -0.358 -7.446 -2.199 1.00 96.69 92 ALA A C 1
ATOM 696 O O . ALA A 1 92 ? -1.469 -7.871 -1.909 1.00 96.69 92 ALA A O 1
ATOM 697 N N . TYR A 1 93 ? 0.743 -7.779 -1.516 1.00 96.19 93 TYR A N 1
ATOM 698 C CA . TYR A 1 93 ? 0.724 -8.658 -0.345 1.00 96.19 93 TYR A CA 1
ATOM 699 C C . TYR A 1 93 ? -0.113 -8.086 0.807 1.00 96.19 93 TYR A C 1
ATOM 701 O O . TYR A 1 93 ? -0.854 -8.822 1.442 1.00 96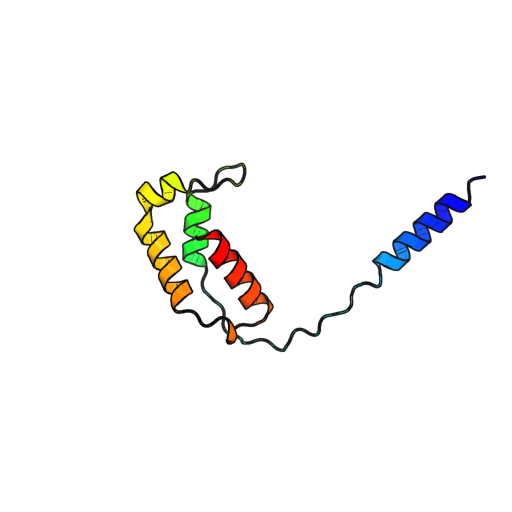.19 93 TYR A O 1
ATOM 709 N N . ASN A 1 94 ? -0.020 -6.781 1.072 1.00 93.44 94 ASN A N 1
ATOM 710 C CA . ASN A 1 94 ? -0.762 -6.150 2.168 1.00 93.44 94 ASN A CA 1
ATOM 711 C C . ASN A 1 94 ? -2.273 -6.024 1.904 1.00 93.44 94 ASN A C 1
ATOM 713 O O . ASN A 1 94 ? -3.029 -5.775 2.842 1.00 93.44 94 ASN A O 1
ATOM 717 N N . ALA A 1 95 ? -2.704 -6.128 0.646 1.00 94.00 95 ALA A N 1
ATOM 718 C CA . ALA A 1 95 ? -4.095 -5.925 0.250 1.00 94.00 95 ALA A CA 1
ATOM 719 C C . ALA A 1 95 ? -4.942 -7.209 0.225 1.00 94.00 95 ALA A C 1
ATOM 721 O O . ALA A 1 95 ? -6.150 -7.119 -0.003 1.00 94.00 95 ALA A O 1
ATOM 722 N N . VAL A 1 96 ? -4.335 -8.380 0.448 1.00 84.94 96 VAL A N 1
ATOM 723 C CA . VAL A 1 96 ? -4.996 -9.700 0.499 1.00 84.94 96 VAL A CA 1
ATOM 724 C C . VAL A 1 96 ? -5.004 -10.275 1.908 1.00 84.94 96 VAL A C 1
ATOM 726 O O . VAL A 1 96 ? -6.025 -10.914 2.249 1.00 84.94 96 VAL A O 1
#

pLDDT: mean 83.26, std 18.79, range [47.84, 98.06]

Foldseek 3Di:
DPPPVVVVVVVVVVVVVPPPPPPPFPPWAPDADDCPLVVVQQVVQQDPVRDGPVVVCCVPPVVSLVVVLVSLVPDDLVNGGPVRSVVSVVSNVVSD

Secondary structure (DSSP, 8-state):
--SHHHHHHHHHHHHHTT-----------BB----HHHHHHHHHHB-TTS-B-HHHHHHH-HHHHHHHHHHHHH--GGGB-HHHHHHHHHHHHHT-